Protein AF-A0A379FDF8-F1 (afdb_monomer)

Nearest PDB structures (foldseek):
  2y44-assembly1_A  TM=2.463E-01  e=3.867E+00  Trypanosoma congolense

Solvent-accessible surface area (backbone atoms only — not comparable to full-atom values): 6886 Å² total; per-residue (Å²): 142,78,88,82,68,87,77,74,72,75,65,74,78,69,70,72,79,50,36,59,59,52,19,44,58,49,31,53,45,50,50,51,49,53,50,47,34,71,77,44,87,67,56,42,66,55,54,23,52,53,47,50,51,54,37,55,77,69,66,60,66,46,65,80,70,79,41,46,72,65,57,52,36,53,53,40,29,50,52,31,50,53,51,49,72,42,43,87,74,54,59,54,75,65,54,41,51,53,53,49,52,55,50,37,54,50,43,31,53,54,43,20,53,55,5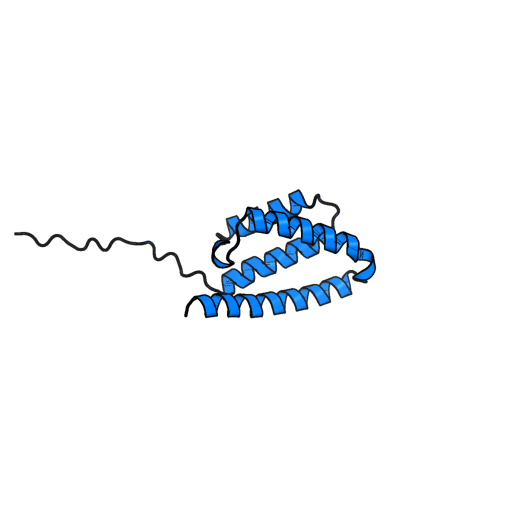0,54,57,75,73,110

Foldseek 3Di:
DDPDDDPPVCPPPPPDPQQLVLLLQVLVLVLVLLCCLQPHPPQLLVSLVVSLVSCVVVVHDQVLVVDDSVRSSVVSSVSSVVSNVCNVVCDDPVSVNVVSVVVSVVSSVVSSVVSVVVVD

Mean predicted aligned error: 7.65 Å

Secondary structure (DSSP, 8-state):
------------------HHHHHHHHHHHHHHHHHHHHH----HHHHHHHHHHHHHHTT--GGGGT--HHHHHHHHHHHHHHHHHGGGTS-SHHHHHHHHHHHHHHHHHHHHHHHHHTT-

Organism: Proteus vulgaris (NCBI:txid585)

Structure (mmCIF, N/CA/C/O backbone):
data_AF-A0A379FDF8-F1
#
_entry.id   AF-A0A379FDF8-F1
#
loop_
_atom_site.group_PDB
_atom_site.id
_atom_site.type_symbol
_atom_site.label_atom_id
_atom_site.label_alt_id
_atom_site.label_comp_id
_atom_site.label_asym_id
_atom_site.label_entity_id
_atom_site.label_seq_id
_atom_site.pdbx_PDB_ins_code
_atom_site.Cartn_x
_atom_site.Cartn_y
_atom_site.Cartn_z
_atom_site.occupancy
_atom_site.B_iso_or_equiv
_atom_site.auth_seq_id
_atom_site.auth_comp_id
_atom_site.auth_asym_id
_atom_site.auth_atom_id
_atom_site.pdbx_PDB_model_num
ATOM 1 N N . MET A 1 1 ? 53.042 -13.622 -27.012 1.00 42.00 1 MET A N 1
ATOM 2 C CA . MET A 1 1 ? 51.762 -12.898 -27.168 1.00 42.00 1 MET A CA 1
ATOM 3 C C . MET A 1 1 ? 50.644 -13.882 -26.876 1.00 42.00 1 MET A C 1
ATOM 5 O O . MET A 1 1 ? 50.558 -14.889 -27.562 1.00 42.00 1 MET A O 1
ATOM 9 N N . LYS A 1 2 ? 49.890 -13.674 -25.794 1.00 38.28 2 LYS A N 1
ATOM 10 C CA . LYS A 1 2 ? 48.832 -14.582 -25.328 1.00 38.28 2 LYS A CA 1
ATOM 11 C C . LYS A 1 2 ? 47.507 -13.822 -25.416 1.00 38.28 2 LYS A C 1
ATOM 13 O O . LYS A 1 2 ? 47.472 -12.704 -24.904 1.00 38.28 2 LYS A O 1
ATOM 18 N N . PRO A 1 3 ? 46.456 -14.355 -26.061 1.00 47.88 3 PRO A N 1
ATOM 19 C CA . PRO A 1 3 ? 45.168 -13.685 -26.075 1.00 47.88 3 PRO A CA 1
ATOM 20 C C . PRO A 1 3 ? 44.556 -13.874 -24.687 1.00 47.88 3 PRO A C 1
ATOM 22 O O . PRO A 1 3 ? 44.199 -14.987 -24.298 1.00 47.88 3 PRO A O 1
ATOM 25 N N . LEU A 1 4 ? 44.513 -12.804 -23.897 1.00 44.78 4 LEU A N 1
ATOM 26 C CA . LEU A 1 4 ? 43.776 -12.802 -22.640 1.00 44.78 4 LEU A CA 1
ATOM 27 C C . LEU A 1 4 ? 42.286 -12.721 -22.971 1.00 44.78 4 LEU A C 1
ATOM 29 O O . LEU A 1 4 ? 41.734 -11.656 -23.217 1.00 44.78 4 LEU A O 1
ATOM 33 N N . LEU A 1 5 ? 41.713 -13.917 -23.095 1.00 46.22 5 LEU A N 1
ATOM 34 C CA . LEU A 1 5 ? 40.489 -14.362 -22.436 1.00 46.22 5 LEU A CA 1
ATOM 35 C C . LEU A 1 5 ? 39.509 -13.252 -22.044 1.00 46.22 5 LEU A C 1
ATOM 37 O O . LEU A 1 5 ? 39.767 -12.481 -21.124 1.00 46.22 5 LEU A O 1
ATOM 41 N N . LEU A 1 6 ? 38.352 -13.293 -22.710 1.00 47.53 6 LEU A N 1
ATOM 42 C CA . LEU A 1 6 ? 37.019 -13.112 -22.137 1.00 47.53 6 LEU A CA 1
ATOM 43 C C . LEU A 1 6 ? 37.016 -12.640 -20.668 1.00 47.53 6 LEU A C 1
ATOM 45 O O . LEU A 1 6 ? 36.816 -13.438 -19.757 1.00 47.53 6 LEU A O 1
ATOM 49 N N . SER A 1 7 ? 37.110 -11.332 -20.447 1.00 43.06 7 SER A N 1
ATOM 50 C CA . SER A 1 7 ? 36.365 -10.715 -19.349 1.00 43.06 7 SER A CA 1
ATOM 51 C C . SER A 1 7 ? 35.031 -10.281 -19.925 1.00 43.06 7 SER A C 1
ATOM 53 O O . SER A 1 7 ? 34.759 -9.103 -20.148 1.00 43.06 7 SER A O 1
ATOM 55 N N . LEU A 1 8 ? 34.204 -11.296 -20.186 1.00 43.09 8 LEU A N 1
ATOM 56 C CA . LEU A 1 8 ? 32.765 -11.172 -20.066 1.00 43.09 8 LEU A CA 1
ATOM 57 C C . LEU A 1 8 ? 32.549 -10.754 -18.606 1.00 43.09 8 LEU A C 1
ATOM 59 O O . LEU A 1 8 ? 32.454 -11.596 -17.714 1.00 43.09 8 LEU A O 1
ATOM 63 N N . LEU A 1 9 ? 32.616 -9.446 -18.336 1.00 43.41 9 LEU A N 1
ATOM 64 C CA . LEU A 1 9 ? 32.081 -8.892 -17.109 1.00 43.41 9 LEU A CA 1
ATOM 65 C C . LEU A 1 9 ? 30.631 -9.347 -17.110 1.00 43.41 9 LEU A C 1
ATOM 67 O O . LEU A 1 9 ? 29.801 -8.839 -17.863 1.00 43.41 9 LEU A O 1
ATOM 71 N N . LEU A 1 10 ? 30.387 -10.382 -16.312 1.00 46.94 10 LEU A N 1
ATOM 72 C CA . LEU A 1 10 ? 29.103 -10.742 -15.761 1.00 46.94 10 LEU A CA 1
ATOM 73 C C . LEU A 1 10 ? 28.608 -9.493 -15.033 1.00 46.94 10 LEU A C 1
ATOM 75 O O . LEU A 1 10 ? 28.692 -9.385 -13.813 1.00 46.94 10 LEU A O 1
ATOM 79 N N . LEU A 1 11 ? 28.097 -8.528 -15.799 1.00 42.38 11 LEU A N 1
ATOM 80 C CA . LEU A 1 11 ? 26.954 -7.778 -15.343 1.00 42.38 11 LEU A CA 1
ATOM 81 C C . LEU A 1 11 ? 25.975 -8.879 -14.948 1.00 42.38 11 LEU A C 1
ATOM 83 O O . LEU A 1 11 ? 25.623 -9.692 -15.815 1.00 42.38 11 LEU A O 1
ATOM 87 N N . PRO A 1 12 ? 25.594 -9.001 -13.665 1.00 40.34 12 PRO A N 1
ATOM 88 C CA . PRO A 1 12 ? 24.402 -9.759 -13.378 1.00 40.34 12 PRO A CA 1
ATOM 89 C C . PRO A 1 12 ? 23.372 -9.139 -14.310 1.00 40.34 12 PRO A C 1
ATOM 91 O O . PRO A 1 12 ? 23.176 -7.922 -14.290 1.00 40.34 12 PRO A O 1
ATOM 94 N N . ALA A 1 13 ? 22.825 -9.947 -15.213 1.00 46.97 13 ALA A N 1
ATOM 95 C CA . ALA A 1 13 ? 21.604 -9.601 -15.896 1.00 46.97 13 ALA A CA 1
ATOM 96 C C . ALA A 1 13 ? 20.611 -9.369 -14.759 1.00 46.97 13 ALA A C 1
ATOM 98 O O . ALA A 1 13 ? 20.019 -10.312 -14.240 1.00 46.97 13 ALA A O 1
ATOM 99 N N . VAL A 1 14 ? 20.565 -8.130 -14.261 1.00 47.03 14 VAL A N 1
ATOM 100 C CA . VAL A 1 14 ? 19.556 -7.635 -13.348 1.00 47.03 14 VAL A CA 1
ATOM 101 C C . VAL A 1 14 ? 18.298 -7.920 -14.116 1.00 47.03 14 VAL A C 1
ATOM 103 O O . VAL A 1 14 ? 18.054 -7.307 -15.154 1.00 47.03 14 VAL A O 1
ATOM 106 N N . ALA A 1 15 ? 17.638 -9.000 -13.699 1.00 45.84 15 ALA A N 1
ATOM 107 C CA . ALA A 1 15 ? 16.449 -9.516 -14.326 1.00 45.84 15 ALA A CA 1
ATOM 108 C C . ALA A 1 15 ? 15.588 -8.303 -14.632 1.00 45.84 15 ALA A C 1
ATOM 110 O O . ALA A 1 15 ? 15.229 -7.567 -13.712 1.00 45.84 15 ALA A O 1
ATOM 111 N N . PHE A 1 16 ? 15.385 -8.032 -15.922 1.00 47.44 16 PHE A N 1
ATOM 112 C CA . PHE A 1 16 ? 14.517 -6.958 -16.364 1.00 47.44 16 PHE A CA 1
ATOM 113 C C . PHE A 1 16 ? 13.263 -7.046 -15.504 1.00 47.44 16 PHE A C 1
ATOM 115 O O . PHE A 1 16 ? 12.621 -8.098 -15.502 1.00 47.44 16 PHE A O 1
ATOM 122 N N . ALA A 1 17 ? 12.979 -6.003 -14.716 1.00 61.22 17 ALA A N 1
ATOM 123 C CA . ALA A 1 17 ? 11.774 -5.950 -13.908 1.00 61.22 17 ALA A CA 1
ATOM 124 C C . ALA A 1 17 ? 10.614 -6.330 -14.834 1.00 61.22 17 ALA A C 1
ATOM 126 O O . ALA A 1 17 ? 10.377 -5.677 -15.859 1.00 61.22 17 ALA A O 1
ATOM 127 N N . ASN A 1 18 ? 10.002 -7.483 -14.561 1.00 83.94 18 ASN A N 1
ATOM 128 C CA . ASN A 1 18 ? 8.849 -7.945 -15.307 1.00 83.94 18 ASN A CA 1
ATOM 129 C C . ASN A 1 18 ? 7.739 -6.927 -14.992 1.00 83.94 18 ASN A C 1
ATOM 131 O O . ASN A 1 18 ? 7.353 -6.855 -13.823 1.00 83.94 18 ASN A O 1
ATOM 135 N N . PRO A 1 19 ? 7.274 -6.117 -15.967 1.00 87.00 19 PRO A N 1
ATOM 136 C CA . PRO A 1 19 ? 6.318 -5.038 -15.724 1.00 87.00 19 PRO A CA 1
ATOM 137 C C . PRO A 1 19 ? 5.059 -5.544 -15.038 1.00 87.00 19 PRO A C 1
ATOM 139 O O . PRO A 1 19 ? 4.601 -4.934 -14.081 1.00 87.00 19 PRO A O 1
ATOM 142 N N . THR A 1 20 ? 4.581 -6.720 -15.451 1.00 91.31 20 THR A N 1
ATOM 143 C CA . THR A 1 20 ? 3.438 -7.395 -14.839 1.00 91.31 20 THR A CA 1
ATOM 144 C C . THR A 1 20 ? 3.716 -7.742 -13.384 1.00 91.31 20 THR A C 1
ATOM 146 O O . THR A 1 20 ? 2.926 -7.394 -12.517 1.00 91.31 20 THR A O 1
ATOM 149 N N . LYS A 1 21 ? 4.868 -8.358 -13.082 1.00 92.44 21 LYS A N 1
ATOM 150 C CA . LYS A 1 21 ? 5.227 -8.689 -11.693 1.00 92.44 21 LYS A CA 1
ATOM 151 C C . LYS A 1 21 ? 5.340 -7.437 -10.825 1.00 92.44 21 LYS A C 1
ATOM 153 O O . LYS A 1 21 ? 4.922 -7.449 -9.674 1.00 92.44 21 LYS A O 1
ATOM 158 N N . MET A 1 22 ? 5.933 -6.378 -11.361 1.00 92.19 22 MET A N 1
ATOM 159 C CA . MET A 1 22 ? 6.090 -5.125 -10.639 1.00 92.19 22 MET A CA 1
ATOM 160 C C . MET A 1 22 ? 4.729 -4.468 -10.378 1.00 92.19 22 MET A C 1
ATOM 162 O O . MET A 1 22 ? 4.461 -4.038 -9.258 1.00 92.19 22 MET A O 1
ATOM 166 N N . ALA A 1 23 ? 3.852 -4.446 -11.383 1.00 93.75 23 ALA A N 1
ATOM 167 C CA . ALA A 1 23 ? 2.490 -3.963 -11.232 1.00 93.75 23 ALA A CA 1
ATOM 168 C C . ALA A 1 23 ? 1.703 -4.792 -10.207 1.00 93.75 23 ALA A C 1
ATOM 170 O O . ALA A 1 23 ? 1.041 -4.223 -9.342 1.00 93.75 23 ALA A O 1
ATOM 171 N N . ASP A 1 24 ? 1.831 -6.120 -10.244 1.00 96.31 24 ASP A N 1
ATOM 172 C CA . ASP A 1 24 ? 1.245 -7.017 -9.248 1.00 96.31 24 ASP A CA 1
ATOM 173 C C . ASP A 1 24 ? 1.746 -6.693 -7.838 1.00 96.31 24 ASP A C 1
ATOM 175 O O . ASP A 1 24 ? 0.938 -6.438 -6.948 1.00 96.31 24 ASP A O 1
ATOM 179 N N . ASP A 1 25 ? 3.067 -6.632 -7.640 1.00 96.12 25 ASP A N 1
ATOM 180 C CA . ASP A 1 25 ? 3.680 -6.375 -6.335 1.00 96.12 25 ASP A CA 1
ATOM 181 C C . ASP A 1 25 ? 3.213 -5.031 -5.738 1.00 96.12 25 ASP A C 1
ATOM 183 O O . ASP A 1 25 ? 2.923 -4.963 -4.537 1.00 96.12 25 ASP A O 1
ATOM 187 N N . TYR A 1 26 ? 3.096 -3.984 -6.564 1.00 95.94 26 TYR A N 1
ATOM 188 C CA . TYR A 1 26 ? 2.613 -2.665 -6.148 1.00 95.94 26 TYR A CA 1
ATOM 189 C C . TYR A 1 26 ? 1.109 -2.665 -5.848 1.00 95.94 26 TYR A C 1
ATOM 191 O O . TYR A 1 26 ? 0.694 -2.302 -4.747 1.00 95.94 26 TYR A O 1
ATOM 199 N N . CYS A 1 27 ? 0.281 -3.110 -6.797 1.00 97.69 27 CYS A N 1
ATOM 200 C CA . CYS A 1 27 ? -1.175 -3.039 -6.678 1.00 97.69 27 CYS A CA 1
ATOM 201 C C . CYS A 1 27 ? -1.724 -4.000 -5.610 1.00 97.69 27 CYS A C 1
ATOM 203 O O . CYS A 1 27 ? -2.716 -3.684 -4.953 1.00 97.69 27 CYS A O 1
ATOM 205 N N . ASP A 1 28 ? -1.079 -5.149 -5.377 1.00 98.12 28 ASP A N 1
ATOM 206 C CA . ASP A 1 28 ? -1.435 -6.027 -4.258 1.00 98.12 28 ASP A CA 1
ATOM 207 C C . ASP A 1 28 ? -1.008 -5.432 -2.909 1.00 98.12 28 ASP A C 1
ATOM 209 O O . ASP A 1 28 ? -1.749 -5.546 -1.937 1.00 98.12 28 ASP A O 1
ATOM 213 N N . THR A 1 29 ? 0.120 -4.717 -2.844 1.00 98.31 29 THR A N 1
ATOM 214 C CA . THR A 1 29 ? 0.480 -3.957 -1.634 1.00 98.31 29 THR A CA 1
ATOM 215 C C . THR A 1 29 ? -0.531 -2.843 -1.355 1.00 98.31 29 THR A C 1
ATOM 217 O O . THR A 1 29 ? -0.952 -2.673 -0.212 1.00 98.31 29 THR A O 1
ATOM 220 N N . PHE A 1 30 ? -0.979 -2.122 -2.388 1.00 97.88 30 PHE A N 1
ATOM 221 C CA . PHE A 1 30 ? -2.049 -1.129 -2.264 1.00 97.88 30 PHE A CA 1
ATOM 222 C C . PHE A 1 30 ? -3.344 -1.754 -1.731 1.00 97.88 30 PHE A C 1
ATOM 224 O O . PHE A 1 30 ? -3.926 -1.239 -0.778 1.00 97.88 30 PHE A O 1
ATOM 231 N N . LYS A 1 31 ? -3.754 -2.908 -2.272 1.00 98.31 31 LYS A N 1
ATOM 232 C CA . LYS A 1 31 ? -4.905 -3.671 -1.767 1.00 98.31 31 LYS A CA 1
ATOM 233 C C . LYS A 1 31 ? -4.782 -3.955 -0.269 1.00 98.31 31 LYS A C 1
ATOM 235 O O . LYS A 1 31 ? -5.729 -3.716 0.480 1.00 98.31 31 LYS A O 1
ATOM 240 N N . ASP A 1 32 ? -3.620 -4.435 0.169 1.00 98.44 32 ASP A N 1
ATOM 241 C CA . ASP A 1 32 ? -3.369 -4.762 1.574 1.00 98.44 32 ASP A CA 1
ATOM 242 C C . ASP A 1 32 ? -3.414 -3.511 2.469 1.00 98.44 32 ASP A C 1
ATOM 244 O O . ASP A 1 32 ? -4.000 -3.552 3.554 1.00 98.44 32 ASP A O 1
ATOM 248 N N . ILE A 1 33 ? -2.857 -2.383 2.006 1.00 98.56 33 ILE A N 1
ATOM 249 C CA . ILE A 1 33 ? -2.958 -1.077 2.679 1.00 98.56 33 ILE A CA 1
ATOM 250 C C . ILE A 1 33 ? -4.426 -0.684 2.846 1.00 98.56 33 ILE A C 1
ATOM 252 O O . ILE A 1 33 ? -4.848 -0.380 3.962 1.00 98.56 33 ILE A O 1
ATOM 256 N N . SER A 1 34 ? -5.213 -0.711 1.767 1.00 98.06 34 SER A N 1
ATOM 257 C CA . SER A 1 34 ? -6.619 -0.297 1.794 1.00 98.06 34 SER A CA 1
ATOM 258 C C . SER A 1 34 ? -7.451 -1.177 2.729 1.00 98.06 34 SER A C 1
ATOM 260 O O . SER A 1 34 ? -8.263 -0.666 3.499 1.00 98.06 34 SER A O 1
ATOM 262 N N . ILE A 1 35 ? -7.213 -2.493 2.721 1.00 97.81 35 ILE A N 1
ATOM 263 C CA . ILE A 1 35 ? -7.849 -3.436 3.649 1.00 97.81 35 ILE A CA 1
ATOM 264 C C . ILE A 1 35 ? -7.496 -3.086 5.096 1.00 97.81 35 ILE A C 1
ATOM 266 O O . ILE A 1 35 ? -8.396 -2.941 5.922 1.00 97.81 35 ILE A O 1
ATOM 270 N N . LYS A 1 36 ? -6.210 -2.889 5.413 1.00 98.12 36 LYS A N 1
ATOM 271 C CA . LYS A 1 36 ? -5.778 -2.521 6.771 1.00 98.12 36 LYS A CA 1
ATOM 272 C C . LYS A 1 36 ? -6.344 -1.174 7.218 1.00 98.12 36 LYS A C 1
ATOM 274 O O . LYS A 1 36 ? -6.739 -1.044 8.378 1.00 98.12 36 LYS A O 1
ATOM 279 N N . ALA A 1 37 ? -6.392 -0.191 6.322 1.00 97.25 37 ALA A N 1
ATOM 280 C CA . ALA A 1 37 ? -6.959 1.124 6.593 1.00 97.25 37 ALA A CA 1
ATOM 281 C C . ALA A 1 37 ? -8.450 1.028 6.946 1.00 97.25 37 ALA A C 1
ATOM 283 O O . ALA A 1 37 ? -8.890 1.671 7.901 1.00 97.25 37 ALA A O 1
ATOM 284 N N . TYR A 1 38 ? -9.197 0.182 6.225 1.00 95.88 38 TYR A N 1
ATOM 285 C CA . TYR A 1 38 ? -10.614 -0.046 6.482 1.00 95.88 38 TYR A CA 1
ATOM 286 C C . TYR A 1 38 ? -10.842 -0.868 7.756 1.00 95.88 38 TYR A C 1
ATOM 288 O O . TYR A 1 38 ? -11.671 -0.496 8.583 1.00 95.88 38 TYR A O 1
ATOM 296 N N . ASP A 1 39 ? -10.129 -1.976 7.949 1.00 95.94 39 ASP A N 1
ATOM 297 C CA . ASP A 1 39 ? -10.457 -2.961 8.990 1.00 95.94 39 ASP A CA 1
ATOM 298 C C . ASP A 1 39 ? -9.870 -2.629 10.365 1.00 95.94 39 ASP A C 1
ATOM 300 O O . ASP A 1 39 ? -10.373 -3.101 11.386 1.00 95.94 39 ASP A O 1
ATOM 304 N N . THR A 1 40 ? -8.819 -1.808 10.422 1.00 96.88 40 THR A N 1
ATOM 305 C CA . THR A 1 40 ? -8.035 -1.618 11.648 1.00 96.88 40 THR A CA 1
ATOM 306 C C . THR A 1 40 ? -7.888 -0.153 12.049 1.00 96.88 40 THR A C 1
ATOM 308 O O . THR A 1 40 ? -8.005 0.769 11.240 1.00 96.88 40 THR A O 1
ATOM 311 N N . LYS A 1 41 ? -7.541 0.056 13.324 1.00 96.44 41 LYS A N 1
ATOM 312 C CA . LYS A 1 41 ? -7.106 1.350 13.874 1.00 96.44 41 LYS A CA 1
ATOM 313 C C . LYS A 1 41 ? -5.582 1.441 14.022 1.00 96.44 41 LYS A C 1
ATOM 315 O O . LYS A 1 41 ? -5.098 2.235 14.822 1.00 96.44 41 LYS A O 1
ATOM 320 N N . GLU A 1 42 ? -4.821 0.601 13.314 1.00 98.12 42 GLU A N 1
ATOM 321 C CA . GLU A 1 42 ? -3.358 0.676 13.365 1.00 98.12 42 GLU A CA 1
ATOM 322 C C . GLU A 1 42 ? -2.870 2.066 12.913 1.00 98.12 42 GLU A C 1
ATOM 324 O O . GLU A 1 42 ? -3.456 2.633 11.985 1.00 98.12 42 GLU A O 1
ATOM 329 N N . PRO A 1 43 ? -1.816 2.635 13.523 1.00 98.38 43 PRO A N 1
ATOM 330 C CA . PRO A 1 43 ? -1.259 3.908 13.071 1.00 98.38 43 PRO A CA 1
ATOM 331 C C . PRO A 1 43 ? -0.911 3.868 11.578 1.00 98.38 43 PRO A C 1
ATOM 333 O O . PRO A 1 43 ? -0.409 2.852 11.086 1.00 98.38 43 PRO A O 1
ATOM 336 N N . ALA A 1 44 ? -1.180 4.955 10.852 1.00 98.38 44 ALA A N 1
ATOM 337 C CA . ALA A 1 44 ? -0.939 5.020 9.409 1.00 98.38 44 ALA A CA 1
ATOM 338 C C . ALA A 1 44 ? 0.546 4.800 9.077 1.00 98.38 44 ALA A C 1
ATOM 340 O O . ALA A 1 44 ? 0.884 4.081 8.139 1.00 98.38 44 ALA A O 1
ATOM 341 N N . GLU A 1 45 ? 1.431 5.306 9.932 1.00 98.50 45 GLU A N 1
ATOM 342 C CA . GLU A 1 45 ? 2.880 5.147 9.857 1.00 98.50 45 GLU A CA 1
ATOM 343 C C . GLU A 1 45 ? 3.296 3.678 9.982 1.00 98.50 45 GLU A C 1
ATOM 345 O O . GLU A 1 45 ? 4.219 3.225 9.306 1.00 98.50 45 GLU A O 1
ATOM 350 N N . LYS A 1 46 ? 2.596 2.903 10.824 1.00 98.56 46 LYS A N 1
ATOM 351 C CA . LYS A 1 46 ? 2.842 1.462 10.945 1.00 98.56 46 LYS A CA 1
ATOM 352 C C . LYS A 1 46 ? 2.422 0.736 9.668 1.00 98.56 46 LYS A C 1
ATOM 354 O O . LYS A 1 46 ? 3.182 -0.095 9.178 1.00 98.56 46 LYS A O 1
ATOM 359 N N . ILE A 1 47 ? 1.246 1.053 9.119 1.00 98.69 47 ILE A N 1
ATOM 360 C CA . ILE A 1 47 ? 0.764 0.455 7.864 1.00 98.69 47 ILE A CA 1
ATOM 361 C C . ILE A 1 47 ? 1.737 0.766 6.718 1.00 98.69 47 ILE A C 1
ATOM 363 O O . ILE A 1 47 ? 2.110 -0.145 5.981 1.00 98.69 47 ILE A O 1
ATOM 367 N N . ALA A 1 48 ? 2.207 2.012 6.614 1.00 98.56 48 ALA A N 1
ATOM 368 C CA . ALA A 1 48 ? 3.182 2.425 5.608 1.00 98.56 48 ALA A CA 1
ATOM 369 C C . ALA A 1 48 ? 4.523 1.693 5.760 1.00 98.56 48 ALA A C 1
ATOM 371 O O . ALA A 1 48 ? 5.046 1.149 4.788 1.00 98.56 48 ALA A O 1
ATOM 372 N N . LYS A 1 49 ? 5.042 1.583 6.989 1.00 98.56 49 LYS A N 1
ATOM 373 C CA . LYS A 1 49 ? 6.272 0.831 7.269 1.00 98.56 49 LYS 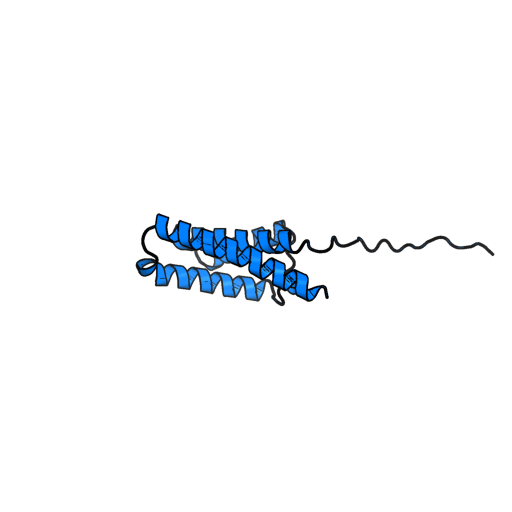A CA 1
ATOM 374 C C . LYS A 1 49 ? 6.146 -0.651 6.903 1.00 98.56 49 LYS A C 1
ATOM 376 O O . LYS A 1 49 ? 7.064 -1.214 6.308 1.00 98.56 49 LYS A O 1
ATOM 381 N N . ASP A 1 50 ? 5.020 -1.281 7.238 1.00 98.56 50 ASP A N 1
ATOM 382 C CA . ASP A 1 50 ? 4.754 -2.680 6.886 1.00 98.56 50 ASP A CA 1
ATOM 383 C C . ASP A 1 50 ? 4.664 -2.860 5.356 1.00 98.56 50 ASP A C 1
ATOM 385 O O . ASP A 1 50 ? 5.159 -3.853 4.817 1.00 98.56 50 A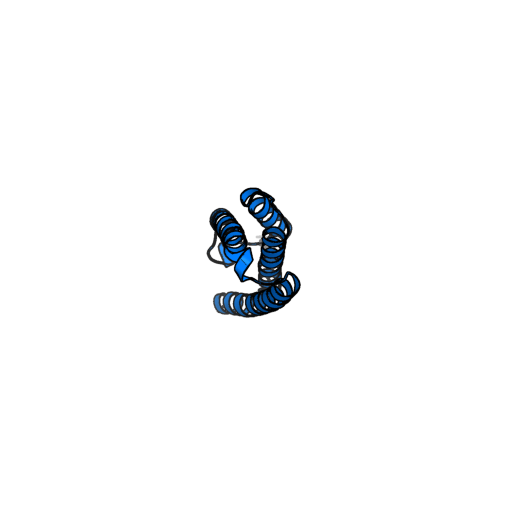SP A O 1
ATOM 389 N N . ALA A 1 51 ? 4.068 -1.897 4.644 1.00 98.50 51 ALA A N 1
ATOM 390 C CA . ALA A 1 51 ? 3.970 -1.907 3.185 1.00 98.50 51 ALA A CA 1
ATOM 391 C C . ALA A 1 51 ? 5.342 -1.776 2.509 1.00 98.50 51 ALA A C 1
ATOM 393 O O . ALA A 1 51 ? 5.670 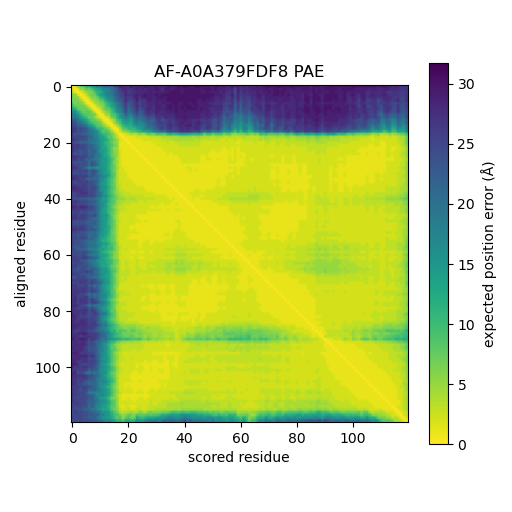-2.566 1.622 1.00 98.50 51 ALA A O 1
ATOM 394 N N . VAL A 1 52 ? 6.179 -0.847 2.978 1.00 98.25 52 VAL A N 1
ATOM 395 C CA . VAL A 1 52 ? 7.573 -0.711 2.531 1.00 98.25 52 VAL A CA 1
ATOM 396 C C . VAL A 1 52 ? 8.348 -2.003 2.772 1.00 98.25 52 VAL A C 1
ATOM 398 O O . VAL A 1 52 ? 9.008 -2.504 1.865 1.00 98.25 52 VAL A O 1
ATOM 401 N N . ALA A 1 53 ? 8.227 -2.604 3.960 1.00 98.12 53 ALA A N 1
ATOM 402 C CA . ALA A 1 53 ? 8.890 -3.870 4.262 1.00 98.12 53 ALA A CA 1
ATOM 403 C C . ALA A 1 53 ? 8.442 -5.003 3.316 1.00 98.12 53 ALA A C 1
ATOM 405 O O . ALA A 1 53 ? 9.274 -5.787 2.856 1.00 98.12 53 ALA A O 1
ATOM 406 N N . SER A 1 54 ? 7.148 -5.062 2.981 1.00 97.81 54 SER A N 1
ATOM 407 C CA . SER A 1 54 ? 6.584 -6.013 2.011 1.00 97.81 54 SER A CA 1
ATOM 408 C C . SER A 1 54 ? 7.168 -5.825 0.605 1.00 97.81 54 SER A C 1
ATOM 410 O O . SER A 1 54 ? 7.581 -6.800 -0.026 1.00 97.81 54 SER A O 1
ATOM 412 N N . LEU A 1 55 ? 7.260 -4.582 0.121 1.00 96.69 55 LEU A N 1
ATOM 413 C CA . LEU A 1 55 ? 7.843 -4.258 -1.187 1.00 96.69 55 LEU A CA 1
ATOM 414 C C . LEU A 1 55 ? 9.354 -4.521 -1.230 1.00 96.69 55 LEU A C 1
ATOM 416 O O . LEU A 1 55 ? 9.849 -5.129 -2.180 1.00 96.69 55 LEU A O 1
ATOM 420 N N . ASN A 1 56 ? 10.081 -4.170 -0.170 1.00 95.19 56 ASN A N 1
ATOM 421 C CA . ASN A 1 56 ? 11.517 -4.428 -0.062 1.00 95.19 56 ASN A CA 1
ATOM 422 C C . ASN A 1 56 ? 11.824 -5.934 -0.034 1.00 95.19 56 ASN A C 1
ATOM 424 O O . ASN A 1 56 ? 12.754 -6.386 -0.705 1.00 95.19 56 ASN A O 1
ATOM 428 N N . ALA A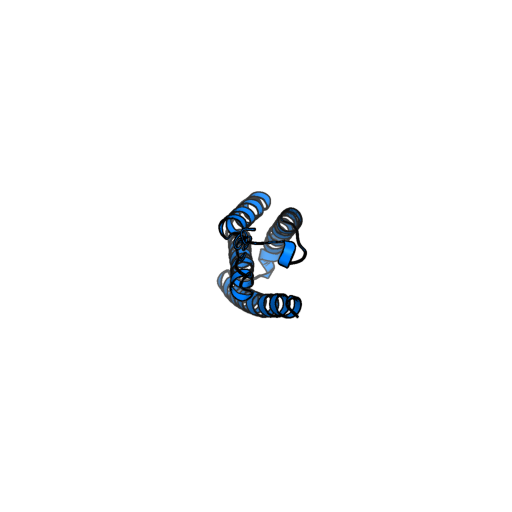 1 57 ? 11.001 -6.746 0.640 1.00 95.69 57 ALA A N 1
ATOM 429 C CA . ALA A 1 57 ? 11.115 -8.207 0.597 1.00 95.69 57 ALA A CA 1
ATOM 430 C C . ALA A 1 57 ? 10.891 -8.781 -0.817 1.00 95.69 57 ALA A C 1
ATOM 432 O O . ALA A 1 57 ? 11.515 -9.777 -1.192 1.00 95.69 57 ALA A O 1
ATOM 433 N N . LYS A 1 58 ? 10.047 -8.126 -1.625 1.00 93.69 58 LYS A N 1
ATOM 434 C CA . LYS A 1 58 ? 9.817 -8.447 -3.044 1.00 93.69 58 LYS A CA 1
ATOM 435 C C . LYS A 1 58 ? 10.893 -7.876 -3.977 1.00 93.69 58 LYS A C 1
ATOM 437 O O . LYS A 1 58 ? 10.847 -8.153 -5.174 1.00 93.69 58 LYS A O 1
ATOM 442 N N . LYS A 1 59 ? 11.878 -7.140 -3.442 1.00 92.50 59 LYS A N 1
ATOM 443 C CA . LYS A 1 59 ? 12.912 -6.410 -4.197 1.00 92.50 59 LYS A CA 1
ATOM 444 C C . LYS A 1 59 ? 12.309 -5.414 -5.195 1.00 92.50 59 LYS A C 1
ATOM 446 O O . LYS A 1 59 ? 12.788 -5.296 -6.321 1.00 92.50 59 LYS A O 1
ATOM 451 N N . PHE A 1 60 ? 11.228 -4.750 -4.791 1.00 92.69 60 PHE A N 1
ATOM 452 C CA . PHE A 1 60 ? 10.575 -3.726 -5.594 1.00 92.69 60 PHE A CA 1
ATOM 453 C C . PHE A 1 60 ? 11.512 -2.530 -5.825 1.00 92.69 60 PHE A C 1
ATOM 455 O O . PHE A 1 60 ? 12.197 -2.092 -4.903 1.00 92.69 60 PHE A O 1
ATOM 462 N N . ASP A 1 61 ? 11.532 -1.998 -7.047 1.00 91.69 61 ASP A N 1
ATOM 463 C CA . ASP A 1 61 ? 12.353 -0.844 -7.424 1.00 91.69 61 ASP A CA 1
ATOM 464 C C . ASP A 1 61 ? 11.465 0.396 -7.596 1.00 91.69 61 ASP A C 1
ATOM 466 O O . ASP A 1 61 ? 10.820 0.570 -8.629 1.00 91.69 61 ASP A O 1
ATOM 470 N N . PHE A 1 62 ? 11.423 1.264 -6.582 1.00 91.31 62 PHE A N 1
ATOM 471 C CA . PHE A 1 62 ? 10.605 2.484 -6.607 1.00 91.31 62 PHE A CA 1
ATOM 472 C C . PHE A 1 62 ? 10.988 3.448 -7.737 1.00 91.31 62 PHE A C 1
ATOM 474 O O . PHE A 1 62 ? 10.116 4.140 -8.265 1.00 91.31 62 PHE A O 1
ATOM 481 N N . ALA A 1 63 ? 12.253 3.448 -8.173 1.00 91.31 63 ALA A N 1
ATOM 482 C CA . ALA A 1 63 ? 12.720 4.355 -9.219 1.00 91.31 63 ALA A CA 1
ATOM 483 C C . ALA A 1 63 ? 12.063 4.068 -10.578 1.00 91.31 63 ALA A C 1
ATOM 485 O O . ALA A 1 63 ? 11.974 4.956 -11.422 1.00 91.31 63 ALA A O 1
ATOM 486 N N . LYS A 1 64 ? 11.545 2.850 -10.783 1.00 88.00 64 LYS A N 1
ATOM 487 C CA . LYS A 1 64 ? 10.759 2.482 -11.971 1.00 88.00 64 LYS A CA 1
ATOM 488 C C . LYS A 1 64 ? 9.389 3.157 -12.033 1.00 88.00 64 LYS A C 1
ATOM 490 O O . LYS A 1 64 ? 8.793 3.189 -13.102 1.00 88.00 64 LYS A O 1
ATOM 495 N N . LEU A 1 65 ? 8.897 3.687 -10.913 1.00 87.69 65 LEU A N 1
ATOM 496 C CA . LEU A 1 65 ? 7.695 4.524 -10.857 1.00 87.69 65 LEU A CA 1
ATOM 497 C C . LEU A 1 65 ? 8.029 6.007 -10.675 1.00 87.69 65 LEU A C 1
ATOM 499 O O . LEU A 1 65 ? 7.170 6.760 -10.231 1.00 87.69 65 LEU A O 1
ATOM 503 N N . GLU A 1 66 ? 9.273 6.413 -10.952 1.00 90.06 66 GLU A N 1
ATOM 504 C CA . GLU A 1 66 ? 9.755 7.781 -10.709 1.00 90.06 66 GLU A CA 1
ATOM 505 C C . GLU A 1 66 ? 9.515 8.245 -9.259 1.00 90.06 66 GLU A C 1
ATOM 507 O O . GLU A 1 66 ? 9.312 9.425 -8.976 1.00 90.06 66 GLU A O 1
ATOM 512 N N . ALA A 1 67 ? 9.547 7.292 -8.325 1.00 91.25 67 ALA A N 1
ATOM 513 C CA . ALA A 1 67 ? 9.246 7.503 -6.921 1.00 91.25 67 ALA A CA 1
ATOM 514 C C . ALA A 1 67 ? 10.411 7.068 -6.026 1.00 91.25 67 ALA A C 1
ATOM 516 O O . ALA A 1 67 ? 11.301 6.304 -6.408 1.00 91.25 67 ALA A O 1
ATOM 517 N N . THR A 1 68 ? 10.372 7.534 -4.786 1.00 95.69 68 THR A N 1
ATOM 518 C CA . THR A 1 68 ? 11.257 7.110 -3.700 1.00 95.69 68 THR A CA 1
ATOM 519 C C . THR A 1 68 ? 10.472 6.348 -2.635 1.00 95.69 68 THR A C 1
ATOM 521 O O . THR A 1 68 ? 9.253 6.488 -2.520 1.00 95.69 68 THR A O 1
ATOM 524 N N . GLU A 1 69 ? 11.174 5.576 -1.803 1.00 96.19 69 GLU A N 1
ATOM 525 C CA . GLU A 1 69 ? 10.568 4.910 -0.641 1.00 96.19 69 GLU A CA 1
ATOM 526 C C . GLU A 1 69 ? 9.896 5.921 0.311 1.00 96.19 69 GLU A C 1
ATOM 528 O O . GLU A 1 69 ? 8.820 5.654 0.846 1.00 96.19 69 GLU A O 1
ATOM 533 N N . ALA A 1 70 ? 10.487 7.111 0.478 1.00 97.25 70 ALA A N 1
ATOM 534 C CA . ALA A 1 70 ? 9.926 8.183 1.300 1.00 97.25 70 ALA A CA 1
ATOM 535 C C . ALA A 1 70 ? 8.601 8.709 0.728 1.00 97.25 70 ALA A C 1
ATOM 537 O O . ALA A 1 70 ? 7.606 8.749 1.447 1.00 97.25 70 ALA A O 1
ATOM 538 N N . GLN A 1 71 ? 8.552 9.009 -0.575 1.00 97.12 71 GLN A N 1
ATOM 539 C CA . GLN A 1 71 ? 7.316 9.438 -1.244 1.00 97.12 71 GLN A CA 1
ATOM 540 C C . GLN A 1 71 ? 6.228 8.361 -1.181 1.00 97.12 71 GLN A C 1
ATOM 542 O O . GLN A 1 71 ? 5.065 8.671 -0.940 1.00 97.12 71 GLN A O 1
ATOM 547 N N . PHE A 1 72 ? 6.594 7.085 -1.347 1.00 97.00 72 PHE A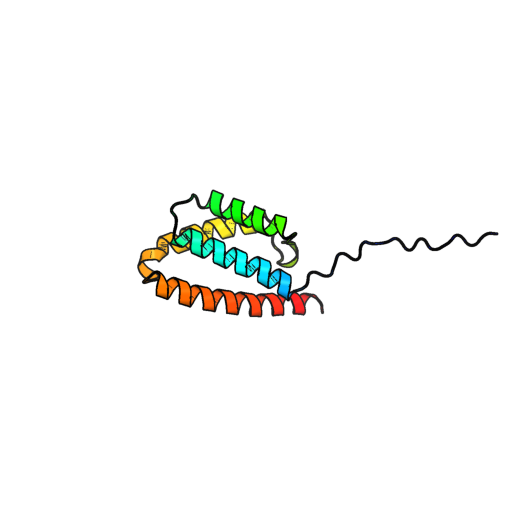 N 1
ATOM 548 C CA . PHE A 1 72 ? 5.649 5.984 -1.171 1.00 97.00 72 PHE A CA 1
ATOM 549 C C . PHE A 1 72 ? 5.117 5.910 0.267 1.00 9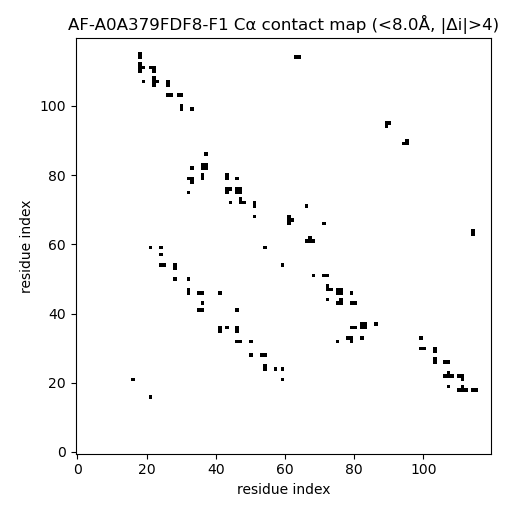7.00 72 PHE A C 1
ATOM 551 O O . PHE A 1 72 ? 3.925 5.680 0.476 1.00 97.00 72 PHE A O 1
ATOM 558 N N . THR A 1 73 ? 5.984 6.115 1.260 1.00 98.06 73 THR A N 1
ATOM 559 C CA . THR A 1 73 ? 5.609 6.111 2.680 1.00 98.06 73 THR A CA 1
ATOM 560 C C . THR A 1 73 ? 4.631 7.240 2.993 1.00 98.06 73 THR A C 1
ATOM 562 O O . THR A 1 73 ? 3.574 6.983 3.567 1.00 98.06 73 THR A O 1
ATOM 565 N N . GLU A 1 74 ? 4.949 8.468 2.581 1.00 98.12 74 GLU A N 1
ATOM 566 C CA . GLU A 1 74 ? 4.097 9.648 2.768 1.00 98.12 74 GLU A CA 1
ATOM 567 C C . GLU A 1 74 ? 2.742 9.476 2.071 1.00 98.12 74 GLU A C 1
ATOM 569 O O . GLU A 1 74 ? 1.701 9.617 2.713 1.00 98.12 74 GLU A O 1
ATOM 574 N N . GLY A 1 75 ? 2.744 9.054 0.802 1.00 97.62 75 GLY A N 1
ATOM 575 C CA . GLY A 1 75 ? 1.513 8.785 0.058 1.00 97.62 75 GLY A CA 1
ATOM 576 C C . GLY A 1 75 ? 0.679 7.655 0.671 1.00 97.62 75 GLY A C 1
ATOM 577 O O . GLY A 1 75 ? -0.546 7.728 0.699 1.00 97.62 75 GLY A O 1
ATOM 578 N N . THR A 1 76 ? 1.317 6.624 1.236 1.00 98.19 76 THR A N 1
ATOM 579 C CA . THR A 1 76 ? 0.598 5.556 1.951 1.00 98.19 76 THR A CA 1
ATOM 580 C C . THR A 1 76 ? -0.083 6.084 3.212 1.00 98.19 76 THR A C 1
ATOM 582 O O . THR A 1 76 ? -1.223 5.712 3.487 1.00 98.19 76 THR A O 1
ATOM 585 N N . ILE A 1 77 ? 0.585 6.956 3.975 1.00 98.69 77 ILE A N 1
ATOM 586 C CA . ILE A 1 77 ? -0.005 7.591 5.162 1.00 98.69 77 ILE A CA 1
ATOM 587 C C . ILE A 1 77 ? -1.230 8.421 4.764 1.00 98.69 77 ILE A C 1
ATOM 589 O O . ILE A 1 77 ? -2.280 8.297 5.398 1.00 98.69 77 ILE A O 1
ATOM 593 N N . GLU A 1 78 ? -1.117 9.214 3.697 1.00 98.31 78 GLU A N 1
ATOM 594 C CA . GLU A 1 78 ? -2.223 10.010 3.159 1.00 98.31 78 GLU A CA 1
ATOM 595 C C . GLU A 1 78 ? -3.409 9.125 2.758 1.00 98.31 78 GLU A C 1
ATOM 597 O O . GLU A 1 78 ? -4.509 9.318 3.270 1.00 98.31 78 GLU A O 1
ATOM 602 N N . VAL A 1 79 ? -3.177 8.083 1.951 1.00 96.62 79 VAL A N 1
ATOM 603 C CA . VAL A 1 79 ? -4.221 7.134 1.524 1.00 96.62 79 VAL A CA 1
ATOM 604 C C . VAL A 1 79 ? -4.927 6.489 2.716 1.00 96.62 79 VAL A C 1
ATOM 606 O O . VAL A 1 79 ? -6.154 6.382 2.722 1.00 96.62 79 VAL A O 1
ATOM 609 N N . VAL A 1 80 ? -4.176 6.053 3.733 1.00 98.50 80 VAL A N 1
ATOM 610 C CA . VAL A 1 80 ? -4.758 5.445 4.939 1.00 98.50 80 VAL A CA 1
ATOM 611 C C . VAL A 1 80 ? -5.675 6.434 5.658 1.00 98.50 80 VAL A C 1
ATOM 613 O O . VAL A 1 80 ? -6.771 6.051 6.071 1.00 98.50 80 VAL A O 1
ATOM 616 N N . ASN A 1 81 ? -5.242 7.685 5.812 1.00 97.88 81 ASN A N 1
ATOM 617 C CA . ASN A 1 81 ? -6.024 8.715 6.489 1.00 97.88 81 ASN A CA 1
ATOM 618 C C . ASN A 1 81 ? -7.269 9.089 5.677 1.00 97.88 81 ASN A C 1
ATOM 620 O O . ASN A 1 81 ? -8.373 9.021 6.210 1.00 97.88 81 ASN A O 1
ATOM 624 N N . SER A 1 82 ? -7.130 9.344 4.373 1.00 96.25 82 SER A N 1
ATOM 625 C CA . SER A 1 82 ? -8.262 9.666 3.496 1.00 96.25 82 SER A CA 1
ATOM 626 C C . SER A 1 82 ? -9.306 8.552 3.451 1.00 96.25 82 SER A C 1
ATOM 628 O O . SER A 1 82 ? -10.503 8.824 3.502 1.00 96.25 82 SER A O 1
ATOM 630 N N . LEU A 1 83 ? -8.879 7.285 3.404 1.00 95.94 83 LEU A N 1
ATOM 631 C CA . LEU A 1 83 ? -9.807 6.152 3.418 1.00 95.94 83 LEU A CA 1
ATOM 632 C C . LEU A 1 83 ? -10.581 6.079 4.740 1.00 95.94 83 LEU A C 1
ATOM 634 O O . LEU A 1 83 ? -11.769 5.761 4.747 1.00 95.94 83 LEU A O 1
ATOM 638 N N . ARG A 1 84 ? -9.926 6.387 5.864 1.00 96.19 84 ARG A N 1
ATOM 639 C CA . ARG A 1 84 ? -10.569 6.418 7.185 1.00 96.19 84 ARG A CA 1
ATOM 640 C C . ARG A 1 84 ? -11.557 7.564 7.318 1.00 96.19 84 ARG A C 1
ATOM 642 O O . ARG A 1 84 ? -12.647 7.332 7.840 1.00 96.19 84 ARG A O 1
ATOM 649 N N . ASP A 1 85 ? -11.204 8.739 6.817 1.00 95.94 85 ASP A N 1
ATOM 650 C CA . ASP A 1 85 ? -12.079 9.911 6.819 1.00 95.94 85 ASP A CA 1
ATOM 651 C C . ASP A 1 85 ? -13.324 9.662 5.957 1.00 95.94 85 ASP A C 1
ATOM 653 O O . ASP A 1 85 ? -14.447 9.913 6.391 1.00 95.94 85 ASP A O 1
ATOM 657 N N . ALA A 1 86 ? -13.144 9.042 4.787 1.00 93.50 86 ALA A N 1
ATOM 658 C CA . ALA A 1 86 ? -14.230 8.677 3.880 1.00 93.50 86 ALA A CA 1
ATOM 659 C C . ALA A 1 86 ? -14.985 7.398 4.290 1.00 93.50 86 ALA A C 1
ATOM 661 O O . ALA A 1 86 ? -15.929 6.990 3.615 1.00 93.50 86 ALA A O 1
ATOM 662 N N . LYS A 1 87 ? -14.608 6.722 5.385 1.00 91.31 87 LYS A N 1
ATOM 663 C CA . LYS A 1 87 ? -15.132 5.381 5.704 1.00 91.31 87 LYS A CA 1
ATOM 664 C C . LYS A 1 87 ? -16.655 5.336 5.836 1.00 91.31 87 LYS A C 1
ATOM 666 O O . LYS A 1 87 ? -17.260 4.332 5.470 1.00 91.31 87 LYS A O 1
ATOM 671 N N . ALA A 1 88 ? -17.266 6.403 6.349 1.00 89.12 88 ALA A N 1
ATOM 672 C CA . ALA A 1 88 ? -18.720 6.503 6.471 1.00 89.12 88 ALA A CA 1
ATOM 673 C C . ALA A 1 88 ? -19.440 6.563 5.106 1.00 89.12 88 ALA A C 1
ATOM 675 O O . ALA A 1 88 ? -20.613 6.212 5.025 1.00 89.12 88 ALA A O 1
ATOM 676 N N . GLU A 1 89 ? -18.737 6.973 4.049 1.00 92.62 89 GLU A N 1
ATOM 677 C CA . GLU A 1 89 ? -19.258 7.170 2.691 1.00 92.62 89 GLU A CA 1
ATOM 678 C C . GLU A 1 89 ? -19.013 5.955 1.782 1.00 92.62 89 GLU A C 1
ATOM 680 O O . GLU A 1 89 ? -19.753 5.734 0.829 1.00 92.62 89 GLU A O 1
ATOM 685 N N . ILE A 1 90 ? -18.006 5.132 2.099 1.00 85.94 90 ILE A N 1
ATOM 686 C CA . ILE A 1 90 ? -17.584 3.952 1.319 1.00 85.94 90 ILE A CA 1
ATOM 687 C C . ILE A 1 90 ? -18.631 2.809 1.340 1.00 85.94 90 ILE A C 1
ATOM 689 O O . ILE A 1 90 ? -18.541 1.858 0.564 1.00 85.94 90 ILE A O 1
ATOM 693 N N . GLY A 1 91 ? -19.652 2.905 2.194 1.00 88.25 91 GLY A N 1
ATOM 694 C CA . GLY A 1 91 ? -20.704 1.899 2.317 1.00 88.25 91 GLY A CA 1
ATOM 695 C C . GLY A 1 91 ? -20.277 0.688 3.150 1.00 88.25 91 GLY A C 1
ATOM 696 O O . GLY A 1 91 ? -19.398 0.756 4.019 1.00 88.25 91 GLY A O 1
ATOM 697 N N . SER A 1 92 ? -20.946 -0.440 2.923 1.00 94.31 92 SER A N 1
ATOM 698 C CA . SER A 1 92 ? -20.686 -1.693 3.627 1.00 94.31 92 SER A CA 1
ATOM 699 C C . SER A 1 92 ? -19.294 -2.254 3.319 1.00 94.31 92 SER A C 1
ATOM 701 O O . SER A 1 92 ? -18.672 -1.965 2.296 1.00 94.31 92 SER A O 1
ATOM 703 N N . ARG A 1 93 ? -18.802 -3.143 4.191 1.00 94.69 93 ARG A N 1
ATOM 704 C CA . ARG A 1 93 ? -17.514 -3.825 3.979 1.00 94.69 93 ARG A CA 1
ATOM 705 C C . ARG A 1 93 ? -17.464 -4.600 2.656 1.00 94.69 93 ARG A C 1
ATOM 707 O O . ARG A 1 93 ? -16.387 -4.708 2.068 1.00 94.69 93 ARG A O 1
ATOM 714 N N . ALA A 1 94 ? -18.603 -5.150 2.232 1.00 95.94 94 ALA A N 1
ATOM 715 C CA . ALA A 1 94 ? -18.734 -5.905 0.991 1.00 95.94 94 ALA A CA 1
ATOM 716 C C . ALA A 1 94 ? -18.620 -4.986 -0.233 1.00 95.94 94 ALA A C 1
ATOM 718 O O . ALA A 1 94 ? -17.819 -5.272 -1.119 1.00 95.94 94 ALA A O 1
ATOM 719 N N . GLU A 1 95 ? -19.326 -3.852 -0.230 1.00 94.75 95 GLU A N 1
ATOM 720 C CA . GLU A 1 95 ? -19.235 -2.833 -1.289 1.00 94.75 95 GLU A CA 1
ATOM 721 C C . GLU A 1 95 ? -17.811 -2.275 -1.399 1.00 94.75 95 GLU A C 1
ATOM 723 O O . GLU A 1 95 ? -17.255 -2.192 -2.494 1.00 94.75 95 GLU A O 1
ATOM 728 N N . PHE A 1 96 ? -17.165 -2.002 -0.259 1.00 95.81 96 PHE A N 1
ATOM 729 C CA . PHE A 1 96 ? -15.756 -1.613 -0.230 1.00 95.81 96 PHE A CA 1
ATOM 730 C C . PHE A 1 96 ? -14.850 -2.660 -0.893 1.00 95.81 96 PHE A C 1
ATOM 732 O O . PHE A 1 96 ? -13.975 -2.319 -1.687 1.00 95.81 96 PHE A O 1
ATOM 739 N N . GLN A 1 97 ? -15.035 -3.943 -0.569 1.00 96.69 97 GLN A N 1
ATOM 740 C CA . GLN A 1 97 ? -14.210 -5.020 -1.117 1.00 96.69 97 GLN A CA 1
ATOM 741 C C . GLN A 1 97 ? -14.415 -5.203 -2.624 1.00 96.69 97 GLN A C 1
ATOM 743 O O . GLN A 1 97 ? -13.446 -5.451 -3.349 1.00 96.69 97 GLN A O 1
ATOM 748 N N . GLU A 1 98 ? -15.654 -5.084 -3.094 1.00 95.75 98 GLU A N 1
ATOM 749 C CA . GLU A 1 98 ? -15.979 -5.149 -4.515 1.00 95.75 98 GLU A CA 1
ATOM 750 C C . GLU A 1 98 ? -15.320 -3.993 -5.276 1.00 95.75 98 GLU A C 1
ATOM 752 O O . GLU A 1 98 ? -14.568 -4.233 -6.226 1.00 95.75 98 GLU A O 1
ATOM 757 N N . GLY A 1 99 ? -15.500 -2.757 -4.798 1.00 95.56 99 GLY A N 1
ATOM 758 C CA . GLY A 1 99 ? -14.873 -1.573 -5.386 1.00 95.56 99 GLY A CA 1
ATOM 759 C C . GLY A 1 99 ? -13.345 -1.658 -5.383 1.00 95.56 99 GLY A C 1
ATOM 760 O O . GLY A 1 99 ? -12.704 -1.426 -6.409 1.00 95.56 99 GLY A O 1
ATOM 761 N N . LEU A 1 100 ? -12.742 -2.086 -4.269 1.00 96.75 100 LEU A N 1
ATOM 762 C CA . LEU A 1 100 ? -11.293 -2.268 -4.171 1.00 96.75 100 LEU A CA 1
ATOM 763 C C . LEU A 1 100 ? -10.775 -3.311 -5.170 1.00 96.75 100 LEU A C 1
ATOM 765 O O . LEU A 1 100 ? -9.728 -3.107 -5.777 1.00 96.75 100 LEU A O 1
ATOM 769 N N . THR A 1 101 ? -11.504 -4.409 -5.381 1.00 97.56 101 THR A N 1
ATOM 770 C CA . THR A 1 101 ? -11.117 -5.444 -6.355 1.00 97.56 101 THR A CA 1
ATOM 771 C C . THR A 1 101 ? -11.068 -4.877 -7.774 1.00 97.56 101 THR A C 1
ATOM 773 O O . THR A 1 101 ? -10.113 -5.139 -8.509 1.00 97.56 101 THR A O 1
ATOM 776 N N . GLN A 1 102 ? -12.052 -4.055 -8.146 1.00 96.50 102 GLN A N 1
ATOM 777 C CA . GLN A 1 102 ? -12.088 -3.388 -9.449 1.00 96.50 102 GLN A CA 1
ATOM 778 C C . GLN A 1 102 ? -10.935 -2.384 -9.602 1.00 96.50 102 GLN A C 1
ATOM 780 O O . GLN A 1 102 ? -10.246 -2.390 -10.623 1.00 96.50 102 GLN A O 1
ATOM 785 N N . ILE A 1 103 ? -10.669 -1.580 -8.566 1.00 96.38 103 ILE A N 1
ATOM 786 C CA . ILE A 1 103 ? -9.554 -0.620 -8.545 1.00 96.38 103 ILE A CA 1
ATOM 787 C C . ILE A 1 103 ? -8.210 -1.340 -8.694 1.00 96.38 103 ILE A C 1
ATOM 789 O O . ILE A 1 103 ? -7.372 -0.919 -9.487 1.00 96.38 103 ILE A O 1
ATOM 793 N N . VAL A 1 104 ? -7.998 -2.449 -7.981 1.00 97.75 104 VAL A N 1
ATOM 794 C CA . VAL A 1 104 ? -6.749 -3.223 -8.051 1.00 97.75 104 VAL A CA 1
ATOM 795 C C . VAL A 1 104 ? -6.564 -3.853 -9.432 1.00 97.75 104 VAL A C 1
ATOM 797 O O . VAL A 1 104 ? -5.455 -3.835 -9.963 1.00 97.75 104 VAL A O 1
ATOM 800 N N . ALA A 1 105 ? -7.632 -4.365 -10.049 1.00 95.88 105 ALA A N 1
ATOM 801 C CA . ALA A 1 105 ? -7.570 -4.875 -11.417 1.00 95.88 105 ALA A CA 1
ATOM 802 C C . ALA A 1 105 ? -7.187 -3.769 -12.417 1.00 95.88 105 ALA A C 1
ATOM 804 O O . ALA A 1 105 ? -6.298 -3.968 -13.246 1.00 95.88 105 ALA A O 1
ATOM 805 N N . ALA A 1 106 ? -7.796 -2.585 -12.295 1.00 96.88 106 ALA A N 1
ATOM 806 C CA . ALA A 1 106 ? -7.463 -1.429 -13.124 1.00 96.88 106 ALA A CA 1
ATOM 807 C C . ALA A 1 106 ? -6.018 -0.949 -12.899 1.00 96.88 106 ALA A C 1
ATOM 809 O O . ALA A 1 106 ? -5.305 -0.705 -13.871 1.00 96.88 106 ALA A O 1
ATOM 810 N N . CYS A 1 107 ? -5.564 -0.889 -11.642 1.00 96.69 107 CYS A N 1
ATOM 811 C CA . CYS A 1 107 ? -4.188 -0.554 -11.264 1.00 96.69 107 CYS A CA 1
ATOM 812 C C . CYS A 1 107 ? -3.184 -1.455 -11.988 1.00 96.69 107 CYS A C 1
ATOM 814 O O . CYS A 1 107 ? -2.262 -0.957 -12.629 1.00 96.69 107 CYS A O 1
ATOM 816 N N . LYS A 1 108 ? -3.396 -2.778 -11.957 1.00 96.31 108 LYS A N 1
ATOM 817 C CA . LYS A 1 108 ? -2.486 -3.746 -12.587 1.00 96.31 108 LYS A CA 1
ATOM 818 C C . LYS A 1 108 ? -2.373 -3.528 -14.093 1.00 96.31 108 LYS A C 1
ATOM 820 O O . LYS A 1 108 ? -1.264 -3.544 -14.626 1.00 96.31 108 LYS A O 1
ATOM 825 N N . ILE A 1 109 ? -3.499 -3.285 -14.765 1.00 94.00 109 ILE A N 1
ATOM 826 C CA . ILE A 1 109 ? -3.534 -3.018 -16.209 1.00 94.00 109 ILE A CA 1
ATOM 827 C C . ILE A 1 109 ? -2.793 -1.716 -16.525 1.00 94.00 109 ILE A C 1
ATOM 829 O O . ILE A 1 109 ? -1.867 -1.722 -17.331 1.00 94.00 109 ILE A O 1
ATOM 833 N N . GLN A 1 110 ? -3.168 -0.614 -15.872 1.00 91.69 110 GLN A N 1
ATOM 834 C CA . GLN A 1 110 ? -2.603 0.709 -16.155 1.00 91.69 110 GLN A CA 1
ATOM 835 C C . GLN A 1 110 ? -1.103 0.764 -15.863 1.00 91.69 110 GLN A C 1
ATOM 837 O O . GLN A 1 110 ? -0.330 1.270 -16.675 1.00 91.69 110 GLN A O 1
ATOM 842 N N . LEU A 1 111 ? -0.682 0.193 -14.734 1.00 91.75 111 LEU A N 1
ATOM 843 C CA . LEU A 1 111 ? 0.711 0.205 -14.314 1.00 91.75 111 LEU A CA 1
ATOM 844 C C . LEU A 1 111 ? 1.583 -0.693 -15.195 1.00 91.75 111 LEU A C 1
ATOM 846 O O . LEU A 1 111 ? 2.700 -0.309 -15.529 1.00 91.75 111 LEU A O 1
ATOM 850 N N . THR A 1 112 ? 1.066 -1.848 -15.630 1.00 93.06 112 THR A N 1
ATOM 851 C CA . THR A 1 112 ? 1.771 -2.699 -16.603 1.00 93.06 112 THR A CA 1
ATOM 852 C C . THR A 1 112 ? 1.991 -1.941 -17.909 1.00 93.06 112 THR A C 1
ATOM 854 O O . THR A 1 112 ? 3.127 -1.876 -18.373 1.00 93.06 112 THR A O 1
ATOM 857 N N . SER A 1 113 ? 0.944 -1.316 -18.461 1.00 89.56 113 SER A N 1
ATOM 858 C CA . SER A 1 113 ? 1.046 -0.539 -19.702 1.00 89.56 113 SER A CA 1
ATOM 859 C C . SER A 1 113 ? 2.064 0.600 -19.586 1.00 89.56 113 SER A C 1
ATOM 861 O O . SER A 1 113 ? 2.943 0.719 -20.436 1.00 89.56 113 SER A O 1
ATOM 863 N N . ALA A 1 114 ? 2.012 1.386 -18.505 1.00 88.25 114 ALA A N 1
ATOM 864 C CA . ALA A 1 114 ? 2.947 2.491 -18.281 1.00 88.25 114 ALA A CA 1
ATOM 865 C C . ALA A 1 114 ? 4.408 2.010 -18.179 1.00 88.25 114 ALA A C 1
ATOM 867 O O . ALA A 1 114 ? 5.311 2.593 -18.778 1.00 88.25 114 ALA A O 1
ATOM 868 N N . LEU A 1 115 ? 4.648 0.908 -17.462 1.00 87.12 115 LEU A N 1
ATOM 869 C CA . LEU A 1 115 ? 5.980 0.311 -17.323 1.00 87.12 115 LEU A CA 1
ATOM 870 C C . LEU A 1 115 ? 6.504 -0.302 -18.632 1.00 87.12 115 LEU A C 1
ATOM 872 O O . LEU A 1 115 ? 7.718 -0.389 -18.827 1.00 87.12 115 LEU A O 1
ATOM 876 N N . GLU A 1 116 ? 5.621 -0.764 -19.519 1.00 86.69 116 GLU A N 1
ATOM 877 C CA . GLU A 1 116 ? 5.994 -1.249 -20.851 1.00 86.69 116 GLU A CA 1
ATOM 878 C C . GLU A 1 116 ? 6.309 -0.112 -21.826 1.00 86.69 116 GLU A C 1
ATOM 880 O O . GLU A 1 116 ? 7.234 -0.243 -22.629 1.00 86.69 116 GLU A O 1
ATOM 885 N N . GLU A 1 117 ? 5.591 1.008 -21.747 1.00 81.62 117 GLU A N 1
ATOM 886 C CA . GLU A 1 117 ? 5.858 2.197 -22.562 1.00 81.62 117 GLU A CA 1
ATOM 887 C C . GLU A 1 117 ? 7.234 2.799 -22.268 1.00 81.62 117 GLU A C 1
ATOM 889 O O . GLU A 1 117 ? 7.958 3.122 -23.203 1.00 81.62 117 GLU A O 1
ATOM 894 N N . GLN A 1 118 ? 7.654 2.837 -21.000 1.00 72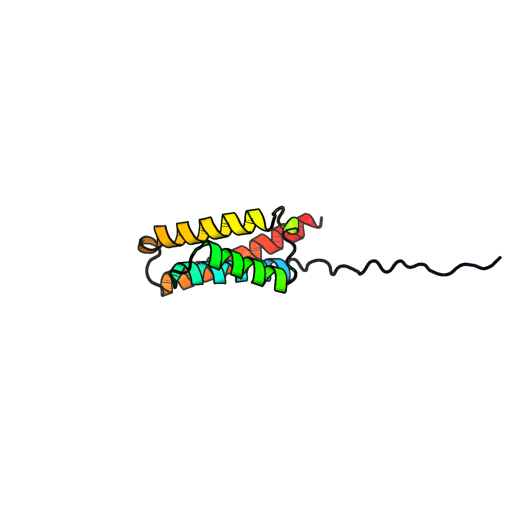.50 118 GLN A N 1
ATOM 895 C CA . GLN A 1 118 ? 8.985 3.316 -20.598 1.00 72.50 118 GLN A CA 1
ATOM 896 C C . GLN A 1 118 ? 10.158 2.468 -21.129 1.00 72.50 118 GLN A C 1
ATOM 898 O O . GLN A 1 118 ? 11.317 2.865 -21.005 1.00 72.50 118 GLN A O 1
ATOM 903 N N . LYS A 1 119 ? 9.896 1.274 -21.680 1.00 64.69 119 LYS A N 1
ATOM 904 C CA . LYS A 1 119 ? 10.934 0.425 -22.292 1.00 64.69 119 LYS A CA 1
ATOM 905 C C . LYS A 1 119 ? 11.228 0.776 -23.752 1.00 64.69 119 LYS A C 1
ATOM 907 O O . LYS A 1 119 ? 12.184 0.217 -24.294 1.00 64.69 119 LYS A O 1
ATOM 912 N N . LYS A 1 120 ? 10.388 1.591 -24.392 1.00 52.91 120 LYS A N 1
ATOM 913 C CA . LYS A 1 120 ? 10.518 1.992 -25.799 1.00 52.91 120 LYS A CA 1
ATOM 914 C C . LYS A 1 120 ? 11.325 3.275 -25.928 1.00 52.91 120 LYS A C 1
ATOM 916 O O . LYS A 1 120 ? 12.085 3.349 -26.917 1.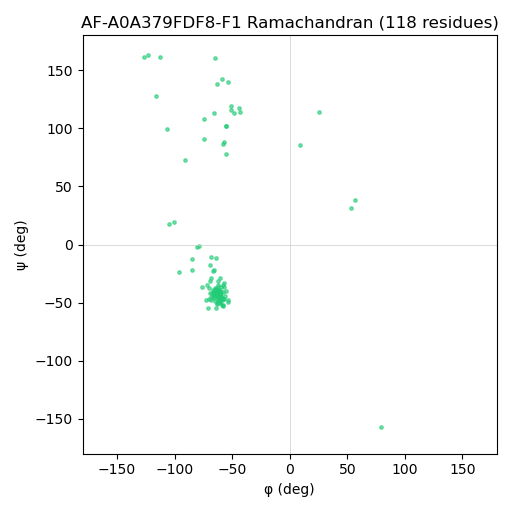00 52.91 120 LYS A O 1
#

Sequence (120 aa):
MKPLLLSLLLLPAVAFANPTKMADDYCDTFKDISIKAYDTKEPAEKIAKDAVASLNAKKFDFAKLEATEAQFTEGTIEVVNSLRDAKAEIGSRAEFQEGLTQIVAACKIQLTSALEEQKK

Radius of gyration: 19.09 Å; Cα contacts (8 Å, |Δi|>4): 81; chains: 1; bounding box: 72×25×41 Å

pLDDT: mean 87.18, std 18.08, range [38.28, 98.69]